Protein AF-A0A060BWM8-F1 (afdb_monomer_lite)

InterPro domains:
  IPR032466 Metal-dependent hydrolase [SSF51556] (2-124)

pLDDT: mean 96.09, std 3.62, range [71.44, 98.81]

Foldseek 3Di:
DPPDADEDDLDAAFLVVVVVVLVVPHAEYEAQPPNWDAWDADPNDITGTPNVNQLAPQSHAYEHQPPCPSANPVRVVSSCVRHNPVRYDYDNPDDPCPPHPDQWDFDDDPVDGDIWGQDPNDIDD

Organism: NCBI:txid246139

Structure (mmCIF, N/CA/C/O backbone):
data_AF-A0A060BWM8-F1
#
_entry.id   AF-A0A060BWM8-F1
#
loop_
_atom_site.group_PDB
_atom_site.id
_atom_site.type_symbol
_atom_site.label_atom_id
_atom_site.label_alt_id
_atom_site.label_comp_id
_atom_site.label_asym_id
_atom_site.label_entity_id
_atom_site.label_seq_id
_atom_site.pdbx_PDB_ins_code
_atom_site.Cartn_x
_atom_site.Cartn_y
_atom_site.Cartn_z
_atom_site.occupancy
_atom_site.B_iso_or_equiv
_atom_site.auth_seq_id
_atom_site.auth_comp_id
_atom_site.auth_asym_id
_atom_site.auth_atom_id
_atom_site.pdbx_PDB_model_num
ATOM 1 N N . ALA A 1 1 ? -21.647 13.503 -1.403 1.00 71.44 1 ALA A N 1
ATOM 2 C CA . ALA A 1 1 ? -20.362 12.930 -1.857 1.00 71.44 1 ALA A CA 1
ATOM 3 C C . ALA A 1 1 ? -20.399 12.778 -3.378 1.00 71.44 1 ALA A C 1
ATOM 5 O O . ALA A 1 1 ? -21.462 12.462 -3.894 1.00 71.44 1 ALA A O 1
ATOM 6 N N . HIS A 1 2 ? -19.290 13.016 -4.088 1.00 90.06 2 HIS A N 1
ATOM 7 C CA . HIS A 1 2 ? -19.220 13.019 -5.564 1.00 90.06 2 HIS A CA 1
ATOM 8 C C . HIS A 1 2 ? -19.049 11.624 -6.202 1.00 90.06 2 HIS A C 1
ATOM 10 O O . HIS A 1 2 ? -18.655 11.536 -7.357 1.00 90.06 2 HIS A O 1
ATOM 16 N N . ASN A 1 3 ? -19.321 10.541 -5.462 1.00 92.38 3 ASN A N 1
ATOM 17 C CA . ASN A 1 3 ? -19.045 9.161 -5.887 1.00 92.38 3 ASN A CA 1
ATOM 18 C C . ASN A 1 3 ? -17.570 8.917 -6.277 1.00 92.38 3 ASN A C 1
ATOM 20 O O . ASN A 1 3 ? -17.270 8.221 -7.241 1.00 92.38 3 ASN A O 1
ATOM 24 N N . VAL A 1 4 ? -16.651 9.530 -5.528 1.00 94.69 4 VAL A N 1
ATOM 25 C CA . VAL A 1 4 ? -15.201 9.336 -5.646 1.00 94.69 4 VAL A CA 1
ATOM 26 C C . VAL A 1 4 ? -14.721 8.705 -4.348 1.00 94.69 4 VAL A C 1
ATOM 28 O O . VAL A 1 4 ? -15.058 9.214 -3.277 1.00 94.69 4 VAL A O 1
ATOM 31 N N . LEU A 1 5 ? -13.955 7.620 -4.451 1.00 94.44 5 LEU A N 1
ATOM 32 C CA . LEU A 1 5 ? -13.336 6.947 -3.313 1.00 94.44 5 LEU A CA 1
ATOM 33 C C . LEU A 1 5 ? -11.968 7.587 -3.018 1.00 94.44 5 LEU A C 1
ATOM 35 O O . LEU A 1 5 ? -11.061 7.458 -3.840 1.00 94.44 5 LEU A O 1
ATOM 39 N N . PRO A 1 6 ? -11.791 8.287 -1.885 1.00 94.69 6 PRO A N 1
ATOM 40 C CA . PRO A 1 6 ? -10.474 8.746 -1.465 1.00 94.69 6 PRO A CA 1
ATOM 41 C C . PRO A 1 6 ? -9.639 7.574 -0.931 1.00 94.69 6 PRO A C 1
ATOM 43 O O . PRO A 1 6 ? -10.061 6.875 -0.006 1.00 94.69 6 PRO A O 1
ATOM 46 N N . ALA A 1 7 ? -8.440 7.413 -1.488 1.00 97.69 7 ALA A N 1
ATOM 47 C CA . ALA A 1 7 ? -7.441 6.445 -1.049 1.00 97.69 7 ALA A CA 1
ATOM 48 C C . ALA A 1 7 ? -6.170 7.169 -0.587 1.00 97.69 7 ALA A C 1
ATOM 50 O O . ALA A 1 7 ? -5.742 8.140 -1.217 1.00 97.69 7 ALA A O 1
ATOM 51 N N . LEU A 1 8 ? -5.583 6.725 0.522 1.00 98.31 8 LEU A N 1
ATOM 52 C CA . LEU A 1 8 ? -4.342 7.289 1.046 1.00 98.31 8 LEU A CA 1
ATOM 53 C C . LEU A 1 8 ? -3.145 6.550 0.456 1.00 98.31 8 LEU A C 1
ATOM 55 O O . LEU A 1 8 ? -3.024 5.335 0.589 1.00 98.31 8 LEU A O 1
ATOM 59 N N . ALA A 1 9 ? -2.245 7.319 -0.147 1.00 97.38 9 ALA A N 1
ATOM 60 C CA . ALA A 1 9 ? -0.998 6.866 -0.747 1.00 97.38 9 ALA A CA 1
ATOM 61 C C . ALA A 1 9 ? 0.095 7.913 -0.490 1.00 97.38 9 ALA A C 1
ATOM 63 O O . ALA A 1 9 ? -0.225 9.078 -0.238 1.00 97.38 9 ALA A O 1
ATOM 64 N N . HIS A 1 10 ? 1.369 7.530 -0.614 1.00 97.88 10 HIS A N 1
ATOM 65 C CA . HIS A 1 10 ? 2.498 8.472 -0.684 1.00 97.88 10 HIS A CA 1
ATOM 66 C C . HIS A 1 10 ? 2.522 9.528 0.439 1.00 97.88 10 HIS A C 1
ATOM 68 O O . HIS A 1 10 ? 2.680 10.723 0.188 1.00 97.88 10 HIS A O 1
ATOM 74 N N . SER A 1 11 ? 2.313 9.091 1.684 1.00 98.31 11 SER A N 1
ATOM 75 C CA . SER A 1 11 ? 2.103 9.977 2.830 1.00 98.31 11 SER A CA 1
ATOM 76 C C . SER A 1 11 ? 3.052 9.666 3.984 1.00 98.31 11 SER A C 1
ATOM 78 O O . SER A 1 11 ? 3.229 8.509 4.363 1.00 98.31 11 SER A O 1
ATOM 80 N N . ASP A 1 12 ? 3.605 10.720 4.588 1.00 98.19 12 ASP A N 1
ATOM 81 C CA . ASP A 1 12 ? 4.409 10.648 5.816 1.00 98.19 12 ASP A CA 1
ATOM 82 C C . ASP A 1 12 ? 3.578 10.951 7.082 1.00 98.19 12 ASP A C 1
ATOM 84 O O . ASP A 1 12 ? 4.105 11.413 8.094 1.00 98.19 12 ASP A O 1
ATOM 88 N N . ALA A 1 13 ? 2.260 10.733 7.030 1.00 98.38 13 ALA A N 1
ATOM 89 C CA . ALA A 1 13 ? 1.343 11.005 8.136 1.00 98.38 13 ALA A CA 1
ATOM 90 C C . ALA A 1 13 ? 1.630 10.151 9.387 1.00 98.38 13 ALA A C 1
ATOM 92 O O . ALA A 1 13 ? 2.240 9.082 9.322 1.00 98.38 13 ALA A O 1
ATOM 93 N N . TYR A 1 14 ? 1.168 10.610 10.544 1.00 98.38 14 TYR A N 1
ATOM 94 C CA . TYR A 1 14 ? 1.072 9.815 11.767 1.00 98.38 14 TYR A CA 1
ATOM 95 C C . TYR A 1 14 ? -0.270 9.084 11.852 1.00 98.38 14 TYR A C 1
ATOM 97 O O . TYR A 1 14 ? -1.248 9.462 11.203 1.00 98.38 14 TYR A O 1
ATOM 105 N N . TYR A 1 15 ? -0.325 8.050 12.690 1.00 98.62 15 TYR A N 1
ATOM 106 C CA . TYR A 1 15 ? -1.532 7.257 12.928 1.00 98.62 15 TYR A CA 1
ATOM 107 C C . TYR A 1 15 ? -2.777 8.113 13.203 1.00 98.62 15 TYR A C 1
ATOM 109 O O . TYR A 1 15 ? -3.826 7.892 12.605 1.00 98.62 15 TYR A O 1
ATOM 117 N N . GLU A 1 16 ? -2.664 9.124 14.065 1.00 98.31 16 GLU A N 1
ATOM 118 C CA . GLU A 1 16 ? -3.781 9.973 14.493 1.00 98.31 16 GLU A CA 1
ATOM 119 C C . GLU A 1 16 ? -4.343 10.820 13.338 1.00 98.31 16 GLU A C 1
ATOM 121 O O . GLU A 1 16 ? -5.528 11.159 13.302 1.00 98.31 16 GLU A O 1
ATOM 126 N N . GLU A 1 17 ? -3.498 11.161 12.364 1.00 98.56 17 GLU A N 1
ATOM 127 C CA . GLU A 1 17 ? -3.916 11.876 11.159 1.00 98.56 17 GLU A CA 1
ATOM 128 C C . GLU A 1 17 ? -4.694 10.952 10.218 1.00 98.56 17 GLU A C 1
ATOM 130 O O . GLU A 1 17 ? -5.714 11.369 9.659 1.00 98.56 17 GLU A O 1
ATOM 135 N N . VAL A 1 18 ? -4.258 9.692 10.098 1.00 98.62 18 VAL A N 1
ATOM 136 C CA . VAL A 1 18 ? -4.966 8.657 9.334 1.00 98.62 18 VAL A CA 1
ATOM 137 C C . VAL A 1 18 ? -6.312 8.349 9.980 1.00 98.62 18 VAL A C 1
ATOM 139 O O . VAL A 1 18 ? -7.326 8.408 9.297 1.00 98.62 18 VAL A O 1
ATOM 142 N N . GLU A 1 19 ? -6.358 8.127 11.294 1.00 98.56 19 GLU A N 1
ATOM 143 C CA . GLU A 1 19 ? -7.597 7.879 12.044 1.00 98.56 19 GLU A CA 1
ATOM 144 C C . GLU A 1 19 ? -8.614 9.015 11.850 1.00 98.56 19 GLU A C 1
ATOM 146 O O . GLU A 1 19 ? -9.792 8.784 11.561 1.00 98.56 19 GLU A O 1
ATOM 151 N N . LYS A 1 20 ? -8.153 10.270 11.908 1.00 98.44 20 LYS A N 1
ATOM 152 C CA . LYS A 1 20 ? -8.993 11.442 11.640 1.00 98.44 20 LYS A CA 1
ATOM 153 C C . LYS A 1 20 ? -9.515 11.480 10.201 1.00 98.44 20 LYS A C 1
ATOM 155 O O . LYS A 1 20 ? -10.647 11.918 9.985 1.00 98.44 20 LYS A O 1
ATOM 160 N N . ALA A 1 21 ? -8.705 11.088 9.218 1.00 97.81 21 ALA A N 1
ATOM 161 C CA . ALA A 1 21 ? -9.129 11.007 7.822 1.00 97.81 21 ALA A CA 1
ATOM 162 C C . ALA A 1 21 ? -10.142 9.870 7.610 1.00 97.81 21 ALA A C 1
ATOM 164 O O . ALA A 1 21 ? -11.161 10.077 6.947 1.00 97.81 21 ALA A O 1
ATOM 165 N N . THR A 1 22 ? -9.930 8.722 8.255 1.00 97.88 22 THR A N 1
ATOM 166 C CA . THR A 1 22 ? -10.863 7.589 8.273 1.00 97.88 22 THR A CA 1
ATOM 167 C C . THR A 1 22 ? -12.219 7.999 8.843 1.00 97.88 22 THR A C 1
ATOM 169 O O . THR A 1 22 ? -13.250 7.801 8.201 1.00 97.88 22 THR A O 1
ATOM 172 N N . GLY A 1 23 ? -12.236 8.726 9.967 1.00 97.06 23 GLY A N 1
ATOM 173 C CA . GLY A 1 23 ? -13.458 9.295 10.554 1.00 97.06 23 GLY A CA 1
ATOM 174 C C . GLY A 1 23 ? -14.192 10.314 9.665 1.00 97.06 23 GLY A C 1
ATOM 175 O O . GLY A 1 23 ? -15.311 10.718 9.979 1.00 97.06 23 GLY A O 1
ATOM 176 N N . ARG A 1 24 ? -13.587 10.738 8.547 1.00 95.69 24 ARG A N 1
ATOM 177 C CA . ARG A 1 24 ? -14.180 11.625 7.530 1.00 95.69 24 ARG A CA 1
ATOM 178 C C . ARG A 1 24 ? -14.583 10.892 6.246 1.00 95.69 24 ARG A C 1
ATOM 180 O O . ARG A 1 24 ? -14.953 11.550 5.275 1.00 95.69 24 ARG A O 1
ATOM 187 N N . GLY A 1 25 ? -14.547 9.560 6.245 1.00 94.25 25 GLY A N 1
ATOM 188 C CA . GLY A 1 25 ? -14.993 8.721 5.131 1.00 94.25 25 GLY A CA 1
ATOM 189 C C . GLY A 1 25 ? -13.884 8.261 4.186 1.00 94.25 25 GLY A C 1
ATOM 190 O O . GLY A 1 25 ? -14.193 7.757 3.110 1.00 94.25 25 GLY A O 1
ATOM 191 N N . MET A 1 26 ? -12.611 8.429 4.553 1.00 96.56 26 MET A N 1
ATOM 192 C CA . MET A 1 26 ? -11.516 7.728 3.878 1.00 96.56 26 MET A CA 1
ATOM 193 C C . MET A 1 26 ? -11.541 6.248 4.260 1.00 96.56 26 MET A C 1
ATOM 195 O O . MET A 1 26 ? -11.639 5.932 5.441 1.00 96.56 26 MET A O 1
ATOM 199 N N . SER A 1 27 ? -11.462 5.347 3.282 1.00 97.44 27 SER A N 1
ATOM 200 C CA . SER A 1 27 ? -11.647 3.910 3.536 1.00 97.44 27 SER A CA 1
ATOM 201 C C . SER A 1 27 ? -10.677 2.999 2.784 1.00 97.44 27 SER A C 1
ATOM 203 O O . SER A 1 27 ? -10.854 1.788 2.821 1.00 97.44 27 SER A O 1
ATOM 205 N N . LEU A 1 28 ? -9.665 3.542 2.097 1.00 98.56 28 LEU A N 1
ATOM 206 C CA . LEU A 1 28 ? -8.712 2.748 1.318 1.00 98.56 28 LEU A CA 1
ATOM 207 C C . LEU A 1 28 ? -7.272 3.235 1.518 1.00 98.56 28 LEU A C 1
ATOM 209 O O . LEU A 1 28 ? -7.012 4.440 1.515 1.00 98.56 28 LEU A O 1
ATOM 213 N N . ILE A 1 29 ? -6.344 2.291 1.654 1.00 98.75 29 ILE A N 1
ATOM 214 C CA . ILE A 1 29 ? -4.896 2.510 1.578 1.00 98.75 29 ILE A CA 1
ATOM 215 C C . ILE A 1 29 ? -4.387 1.925 0.262 1.00 98.75 29 ILE A C 1
ATOM 217 O O . ILE A 1 29 ? -4.568 0.735 0.007 1.00 98.75 29 ILE A O 1
ATOM 221 N N . THR A 1 30 ? -3.746 2.753 -0.556 1.00 98.69 30 THR A N 1
ATOM 222 C CA . THR A 1 30 ? -3.111 2.332 -1.811 1.00 98.69 30 THR A CA 1
ATOM 223 C C . THR A 1 30 ? -1.788 1.630 -1.511 1.00 98.69 30 THR A C 1
ATOM 225 O O . THR A 1 30 ? -1.082 2.068 -0.605 1.00 98.69 30 THR A O 1
ATOM 228 N N . HIS A 1 31 ? -1.491 0.547 -2.243 1.00 98.38 31 HIS A N 1
ATOM 229 C CA . HIS A 1 31 ? -0.243 -0.246 -2.212 1.00 98.38 31 HIS A CA 1
ATOM 230 C C . HIS A 1 31 ? 0.479 -0.304 -0.849 1.00 98.38 31 HIS A C 1
ATOM 232 O O . HIS A 1 31 ? 1.626 0.118 -0.713 1.00 98.38 31 HIS A O 1
ATOM 238 N N . LEU A 1 32 ? -0.183 -0.865 0.171 1.00 98.56 32 LEU A N 1
ATOM 239 C CA . LEU A 1 32 ? 0.331 -1.002 1.539 1.00 98.56 32 LEU A CA 1
ATOM 240 C C . LEU A 1 32 ? 1.827 -1.370 1.565 1.00 98.56 32 LEU A C 1
ATOM 242 O O . LEU A 1 32 ? 2.248 -2.316 0.904 1.00 98.56 32 LEU A O 1
ATOM 246 N N . TYR A 1 33 ? 2.584 -0.627 2.383 1.00 98.19 33 TYR A N 1
ATOM 247 C CA . TYR A 1 33 ? 4.051 -0.600 2.528 1.00 98.19 33 TYR A CA 1
ATOM 248 C C . TYR A 1 33 ? 4.827 0.291 1.543 1.00 98.19 33 TYR A C 1
ATOM 250 O O . TYR A 1 33 ? 5.919 0.742 1.896 1.00 98.19 33 TYR A O 1
ATOM 258 N N . SER A 1 34 ? 4.284 0.626 0.373 1.00 96.50 34 SER A N 1
ATOM 259 C CA . SER A 1 34 ? 4.984 1.440 -0.628 1.00 96.50 34 SER A CA 1
ATOM 260 C C . SER A 1 34 ? 4.787 2.943 -0.405 1.00 96.50 34 SER A C 1
ATOM 262 O O . SER A 1 34 ? 3.679 3.473 -0.426 1.00 96.50 34 SER A O 1
ATOM 264 N N . GLY A 1 35 ? 5.888 3.675 -0.201 1.00 96.12 35 GLY A N 1
ATOM 265 C CA . GLY A 1 35 ? 5.867 5.143 -0.148 1.00 96.12 35 GLY A CA 1
ATOM 266 C C . GLY A 1 35 ? 5.113 5.743 1.044 1.00 96.12 35 GLY A C 1
ATOM 267 O O . GLY A 1 35 ? 4.637 6.868 0.954 1.00 96.12 35 GLY A O 1
ATOM 268 N N . MET A 1 36 ? 4.983 5.023 2.154 1.00 98.06 36 MET A N 1
ATOM 269 C CA . MET A 1 36 ? 4.213 5.469 3.316 1.00 98.06 36 MET A CA 1
ATOM 270 C C . MET A 1 36 ? 4.997 5.320 4.621 1.00 98.06 36 MET A C 1
ATOM 272 O O . MET A 1 36 ? 5.908 4.498 4.719 1.00 98.06 36 MET A O 1
ATOM 276 N N . SER A 1 37 ? 4.659 6.119 5.631 1.00 98.38 37 SER A N 1
ATOM 277 C CA . SER A 1 37 ? 5.320 6.062 6.938 1.00 98.38 37 SER A CA 1
ATOM 278 C C . SER A 1 37 ? 4.995 4.772 7.699 1.00 98.38 37 SER A C 1
ATOM 280 O O . SER A 1 37 ? 3.860 4.292 7.712 1.00 98.38 37 SER A O 1
ATOM 282 N N . GLY A 1 38 ? 5.996 4.241 8.398 1.00 98.19 38 GLY A N 1
ATOM 283 C CA . GLY A 1 38 ? 5.819 3.235 9.447 1.00 98.19 38 GLY A CA 1
ATOM 284 C C . GLY A 1 38 ? 6.206 3.782 10.818 1.00 98.19 38 GLY A C 1
ATOM 285 O O . GLY A 1 38 ? 6.457 4.982 10.988 1.00 98.19 38 GLY A O 1
ATOM 286 N N . VAL A 1 39 ? 6.318 2.892 11.801 1.00 97.94 39 VAL A N 1
ATOM 287 C CA . VAL A 1 39 ? 6.715 3.264 13.157 1.00 97.94 39 VAL A CA 1
ATOM 288 C C . VAL A 1 39 ? 8.100 3.919 13.198 1.00 97.94 39 VAL A C 1
ATOM 290 O O . VAL A 1 39 ? 9.113 3.357 12.779 1.00 97.94 39 VAL A O 1
ATOM 293 N N . ARG A 1 40 ? 8.177 5.108 13.803 1.00 96.75 40 ARG A N 1
ATOM 294 C CA . ARG A 1 40 ? 9.427 5.865 13.992 1.00 96.75 40 ARG A CA 1
ATOM 295 C C . ARG A 1 40 ? 9.696 6.193 15.453 1.00 96.75 40 ARG A C 1
ATOM 297 O O . ARG A 1 40 ? 8.794 6.187 16.292 1.00 96.75 40 ARG A O 1
ATOM 304 N N . ARG A 1 41 ? 10.971 6.438 15.785 1.00 97.38 41 ARG A N 1
ATOM 305 C CA . ARG A 1 41 ? 11.388 6.872 17.128 1.00 97.38 41 ARG A CA 1
ATOM 306 C C . ARG A 1 41 ? 11.609 8.376 17.155 1.00 97.38 41 ARG A C 1
ATOM 308 O O . ARG A 1 41 ? 12.499 8.861 16.468 1.00 97.38 41 ARG A O 1
ATOM 315 N N . ILE A 1 42 ? 10.871 9.084 18.001 1.00 96.69 42 ILE A N 1
ATOM 316 C CA . ILE A 1 42 ? 11.005 10.533 18.193 1.00 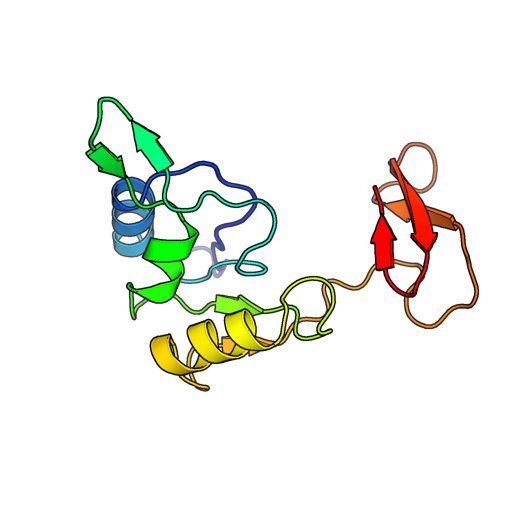96.69 42 ILE A CA 1
ATOM 317 C C . ILE A 1 42 ? 11.082 10.789 19.694 1.00 96.69 42 ILE A C 1
ATOM 319 O O . ILE A 1 42 ? 10.254 10.282 20.445 1.00 96.69 42 ILE A O 1
ATOM 323 N N . ASN A 1 43 ? 12.102 11.517 20.159 1.00 96.81 43 ASN A N 1
ATOM 324 C CA . ASN A 1 43 ? 12.278 11.861 21.580 1.00 96.81 43 ASN A CA 1
ATOM 325 C C . ASN A 1 43 ? 12.116 10.658 22.532 1.00 96.81 43 ASN A C 1
ATOM 327 O O . ASN A 1 43 ? 11.388 10.706 23.521 1.00 96.81 43 ASN A O 1
ATOM 331 N N . ALA A 1 44 ? 12.776 9.549 22.191 1.00 96.44 44 ALA A N 1
ATOM 332 C CA . ALA A 1 44 ? 12.714 8.267 22.896 1.00 96.44 44 ALA A CA 1
ATOM 333 C C . ALA A 1 44 ? 11.351 7.539 22.915 1.00 96.44 44 ALA A C 1
ATOM 335 O O . ALA A 1 44 ? 11.264 6.469 23.516 1.00 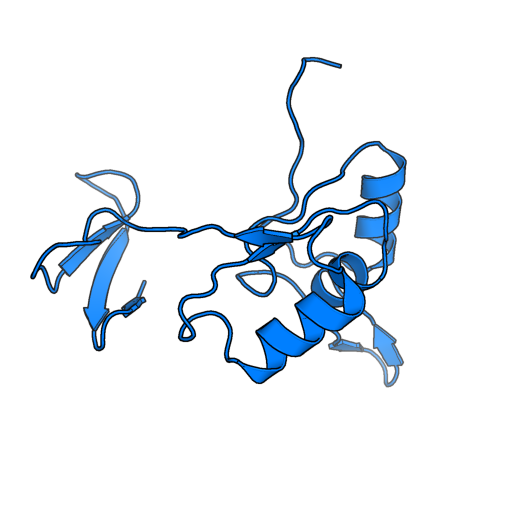96.44 44 ALA A O 1
ATOM 336 N N . ARG A 1 45 ? 10.333 8.034 22.202 1.00 97.06 45 ARG A N 1
ATOM 337 C CA . ARG A 1 45 ? 8.992 7.436 22.081 1.00 97.06 45 ARG A CA 1
ATOM 338 C C . ARG A 1 45 ? 8.770 6.823 20.698 1.00 97.06 45 ARG A C 1
ATOM 340 O O . ARG A 1 45 ? 9.462 7.183 19.746 1.00 97.06 45 ARG A O 1
ATOM 347 N N . ARG A 1 46 ? 7.839 5.870 20.596 1.00 98.00 46 ARG A N 1
ATOM 348 C CA . ARG A 1 46 ? 7.417 5.261 19.324 1.00 98.00 46 ARG A CA 1
ATOM 349 C C . ARG A 1 46 ? 6.149 5.938 18.831 1.00 98.00 46 ARG A C 1
ATOM 351 O O . ARG A 1 46 ? 5.208 6.083 19.600 1.00 98.00 46 ARG A O 1
ATOM 358 N N . HIS A 1 47 ? 6.164 6.333 17.567 1.00 98.12 47 HIS A N 1
ATOM 359 C CA . HIS A 1 47 ? 5.048 6.972 16.886 1.00 98.12 47 HIS A CA 1
ATOM 360 C C . HIS A 1 47 ? 4.673 6.100 15.689 1.00 98.12 47 HIS A C 1
ATOM 362 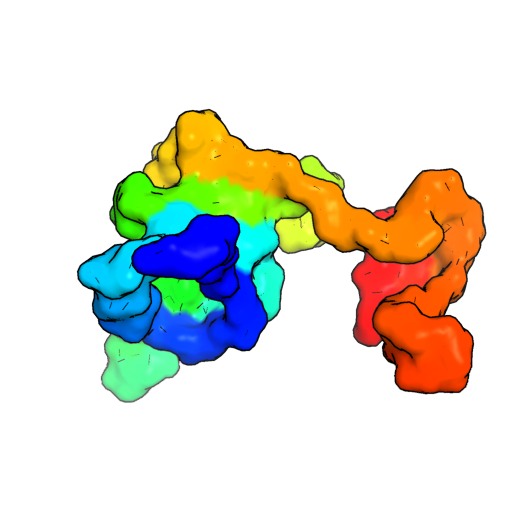O O . HIS A 1 47 ? 5.536 5.922 14.822 1.00 98.12 47 HIS A O 1
ATOM 368 N N . PRO A 1 48 ? 3.463 5.518 15.657 1.00 98.50 48 PRO A N 1
ATOM 369 C CA . PRO A 1 48 ? 3.002 4.746 14.514 1.00 98.50 48 PRO A CA 1
ATOM 370 C C . PRO A 1 48 ? 2.698 5.669 13.327 1.00 98.50 48 PRO A C 1
ATOM 372 O O . PRO A 1 48 ? 2.336 6.837 13.500 1.00 98.50 48 PRO A O 1
ATOM 375 N N . GLY A 1 49 ? 2.893 5.144 12.125 1.00 98.62 49 GLY A N 1
ATOM 376 C CA . GLY A 1 49 ? 2.629 5.819 10.867 1.00 98.62 49 GLY A CA 1
ATOM 377 C C . GLY A 1 49 ? 1.402 5.254 10.161 1.00 98.62 49 GLY A C 1
ATOM 378 O O . GLY A 1 49 ? 0.510 4.649 10.764 1.00 98.62 49 GLY A O 1
ATOM 379 N N . VAL A 1 50 ? 1.382 5.457 8.849 1.00 98.81 50 VAL A N 1
ATOM 380 C CA . VAL A 1 50 ? 0.333 4.980 7.950 1.00 98.81 50 VAL A CA 1
ATOM 381 C C . VAL A 1 50 ? 0.249 3.457 7.941 1.00 98.81 50 VAL A C 1
ATOM 383 O O . VAL A 1 50 ? -0.858 2.931 7.965 1.00 98.81 50 VAL A O 1
ATOM 386 N N . ILE A 1 51 ? 1.380 2.742 7.951 1.00 98.69 51 ILE A N 1
ATOM 387 C CA . ILE A 1 51 ? 1.399 1.269 7.924 1.00 98.69 51 ILE A CA 1
ATOM 388 C C . ILE A 1 51 ? 0.648 0.699 9.129 1.00 98.69 51 ILE A C 1
ATOM 390 O O . ILE A 1 51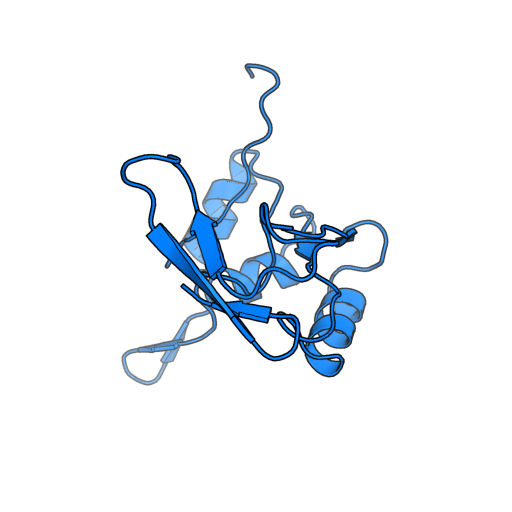 ? -0.195 -0.184 8.983 1.00 98.69 51 ILE A O 1
ATOM 394 N N . GLU A 1 52 ? 0.921 1.212 10.327 1.00 98.56 52 GLU A N 1
ATOM 395 C CA . GLU A 1 52 ? 0.252 0.742 11.536 1.00 98.56 52 GLU A CA 1
ATOM 396 C C . GLU A 1 52 ? -1.237 1.104 11.530 1.00 98.56 52 GLU A C 1
ATOM 398 O O . GLU A 1 52 ? -2.061 0.277 11.916 1.00 98.56 52 GLU A O 1
ATOM 403 N N . ALA A 1 53 ? -1.603 2.291 11.038 1.00 98.56 53 ALA A N 1
ATOM 404 C CA . ALA A 1 53 ? -3.005 2.680 10.895 1.00 98.56 53 ALA A CA 1
ATOM 405 C C . ALA A 1 53 ? -3.758 1.791 9.895 1.00 98.56 53 ALA A C 1
ATOM 407 O O . ALA A 1 53 ? -4.847 1.310 10.200 1.00 98.56 53 ALA A O 1
ATOM 408 N N . ALA A 1 54 ? -3.156 1.513 8.738 1.00 98.50 54 ALA A N 1
ATOM 409 C CA . ALA A 1 54 ? -3.709 0.641 7.708 1.00 98.50 54 ALA A CA 1
ATOM 410 C C . ALA A 1 54 ? -4.034 -0.755 8.254 1.00 98.50 54 ALA A C 1
ATOM 412 O O . ALA A 1 54 ? -5.095 -1.312 7.965 1.00 98.50 54 ALA A O 1
ATOM 413 N N . LEU A 1 55 ? -3.123 -1.300 9.066 1.00 98.44 55 LEU A N 1
ATOM 414 C CA . LEU A 1 55 ? -3.230 -2.634 9.649 1.00 98.44 55 LEU A CA 1
ATOM 415 C C . LEU A 1 55 ? -4.213 -2.712 10.825 1.00 98.44 55 LEU A C 1
ATOM 417 O O . LEU A 1 55 ? -4.846 -3.751 10.995 1.00 98.44 55 LEU A O 1
ATOM 421 N N . LEU A 1 56 ? -4.345 -1.650 11.627 1.00 98.06 56 LEU A N 1
ATOM 422 C CA . LEU A 1 56 ? -5.146 -1.660 12.859 1.00 98.06 56 LEU A CA 1
ATOM 423 C C . LEU A 1 56 ? -6.584 -1.153 12.685 1.00 98.06 56 LEU A C 1
ATOM 425 O O . LEU A 1 56 ? -7.471 -1.612 13.403 1.00 98.06 56 LEU A O 1
ATOM 429 N N . LEU A 1 57 ? -6.831 -0.218 11.764 1.00 98.19 57 LEU A N 1
ATOM 430 C CA . LEU A 1 57 ? -8.168 0.337 11.541 1.00 98.19 57 LEU A CA 1
ATOM 431 C C . LEU A 1 57 ? -8.977 -0.598 10.633 1.00 98.19 57 LEU A C 1
ATOM 433 O O . LEU A 1 57 ? -8.630 -0.817 9.471 1.00 98.19 57 LEU A O 1
ATOM 437 N N . ASN A 1 58 ? -10.066 -1.162 11.155 1.00 96.94 58 ASN A N 1
ATOM 438 C CA . ASN A 1 58 ? -10.910 -2.133 10.441 1.00 96.94 58 ASN A CA 1
ATOM 439 C C . ASN A 1 58 ? -11.776 -1.493 9.346 1.00 96.94 58 ASN A C 1
ATOM 441 O O . ASN A 1 58 ? -12.324 -2.190 8.494 1.00 96.94 58 ASN A O 1
ATOM 445 N N . GLU A 1 59 ? -11.908 -0.173 9.383 1.00 97.31 59 GLU A N 1
ATOM 446 C CA . GLU A 1 59 ? -12.628 0.654 8.421 1.00 97.31 59 GLU A CA 1
ATOM 447 C C . GLU A 1 59 ? -11.844 0.868 7.121 1.00 97.31 59 GLU A C 1
ATOM 449 O O . GLU A 1 59 ? -12.426 1.288 6.123 1.00 97.31 59 GLU A O 1
ATOM 454 N N . LEU A 1 60 ? -10.534 0.602 7.139 1.00 98.38 60 LEU A N 1
ATOM 455 C CA . LEU A 1 60 ? -9.667 0.725 5.975 1.00 98.38 60 LEU A CA 1
ATOM 456 C C . LEU A 1 60 ? -9.548 -0.618 5.257 1.00 98.38 60 LEU A C 1
ATOM 458 O O . LEU A 1 60 ? -9.096 -1.599 5.846 1.00 98.38 60 LEU A O 1
ATOM 462 N N . ASP A 1 61 ? -9.871 -0.646 3.974 1.00 98.69 61 ASP A N 1
ATOM 463 C CA . ASP A 1 61 ? -9.380 -1.681 3.071 1.00 98.69 61 ASP A CA 1
ATOM 464 C C . ASP A 1 61 ? -7.936 -1.338 2.659 1.00 98.69 61 ASP A C 1
ATOM 466 O O . ASP A 1 61 ? -7.515 -0.174 2.711 1.00 98.69 61 ASP A O 1
ATOM 470 N N . VAL A 1 62 ? -7.152 -2.342 2.265 1.00 98.75 62 VAL A N 1
ATOM 471 C CA . VAL A 1 62 ? -5.769 -2.141 1.808 1.00 98.75 62 VAL A CA 1
ATOM 472 C C . VAL A 1 62 ? -5.542 -2.788 0.451 1.00 98.75 62 VAL A C 1
ATOM 474 O O . VAL A 1 62 ? -5.946 -3.926 0.213 1.00 98.75 62 VAL A O 1
ATOM 477 N N . GLU A 1 63 ? -4.856 -2.081 -0.435 1.00 98.81 63 GLU A N 1
ATOM 478 C CA . GLU A 1 63 ? -4.303 -2.661 -1.651 1.00 98.81 63 GLU A CA 1
ATOM 479 C C . GLU A 1 63 ? -2.928 -3.274 -1.363 1.00 98.81 63 GLU A C 1
ATOM 481 O O . GLU A 1 63 ? -2.128 -2.687 -0.635 1.00 98.81 63 GLU A O 1
ATOM 486 N N . LEU A 1 64 ? -2.626 -4.440 -1.936 1.00 98.25 64 LEU A N 1
ATOM 487 C CA . LEU A 1 64 ? -1.341 -5.127 -1.771 1.00 98.25 64 LEU A CA 1
ATOM 488 C C . LEU A 1 64 ? -0.775 -5.596 -3.111 1.00 98.25 64 LEU A C 1
ATOM 490 O O . LEU A 1 64 ? -1.446 -6.298 -3.870 1.00 98.25 64 LEU A O 1
ATOM 494 N N . ILE A 1 65 ? 0.495 -5.262 -3.351 1.00 97.62 65 ILE A N 1
ATOM 495 C CA . ILE A 1 65 ? 1.291 -5.784 -4.465 1.00 97.62 65 ILE A CA 1
ATOM 496 C C . ILE A 1 65 ? 1.923 -7.102 -4.005 1.00 97.62 65 ILE A C 1
ATOM 498 O O . ILE A 1 65 ? 2.912 -7.118 -3.274 1.00 97.62 65 ILE A O 1
ATOM 502 N N . ALA A 1 66 ? 1.314 -8.223 -4.391 1.00 96.50 66 ALA A N 1
ATOM 503 C CA . ALA A 1 66 ? 1.699 -9.562 -3.935 1.00 96.50 66 ALA A CA 1
ATOM 504 C C . ALA A 1 66 ? 2.648 -10.288 -4.909 1.00 96.50 66 ALA A C 1
ATOM 506 O O . ALA A 1 66 ? 2.481 -11.477 -5.175 1.00 96.50 66 ALA A O 1
ATOM 507 N N . ASP A 1 67 ? 3.641 -9.581 -5.453 1.00 94.31 67 ASP A N 1
ATOM 508 C CA . ASP A 1 67 ? 4.645 -10.144 -6.372 1.00 94.31 67 ASP A CA 1
ATOM 509 C C . ASP A 1 67 ? 5.846 -10.794 -5.657 1.00 94.31 67 ASP A C 1
ATOM 511 O O . ASP A 1 67 ? 6.688 -11.426 -6.292 1.00 94.31 67 ASP A O 1
ATOM 515 N N . GLY A 1 68 ? 5.929 -10.647 -4.330 1.00 93.56 68 GLY A N 1
ATOM 516 C CA . GLY A 1 68 ? 7.025 -11.151 -3.501 1.00 93.56 68 GLY A CA 1
ATOM 517 C C . GLY A 1 68 ? 8.308 -10.316 -3.553 1.00 93.56 68 GLY A C 1
ATOM 518 O O . GLY A 1 68 ? 9.230 -10.605 -2.789 1.00 93.56 68 GLY A O 1
ATOM 519 N N . MET A 1 69 ? 8.356 -9.279 -4.395 1.00 91.50 69 MET A N 1
ATOM 520 C CA . MET A 1 69 ? 9.497 -8.376 -4.555 1.00 91.50 69 MET A CA 1
ATOM 521 C C . MET A 1 69 ? 9.255 -7.044 -3.843 1.00 91.50 69 MET A C 1
ATOM 523 O O . MET A 1 69 ? 10.109 -6.600 -3.079 1.00 91.50 69 MET A O 1
ATOM 527 N N . HIS A 1 70 ? 8.081 -6.433 -4.035 1.00 91.56 70 HIS A N 1
ATOM 528 C CA . HIS A 1 70 ? 7.687 -5.213 -3.323 1.00 91.56 70 HIS A CA 1
ATOM 529 C C . HIS A 1 70 ? 7.431 -5.497 -1.843 1.00 91.56 70 HIS A C 1
ATOM 531 O O . HIS A 1 70 ? 7.924 -4.793 -0.961 1.00 91.56 70 HIS A O 1
ATOM 537 N N . VAL A 1 71 ? 6.665 -6.557 -1.575 1.00 95.19 71 VAL A N 1
ATOM 538 C CA . VAL A 1 71 ? 6.295 -6.977 -0.225 1.00 95.19 71 VAL A CA 1
ATOM 539 C C . VAL A 1 71 ? 6.708 -8.440 -0.041 1.00 95.19 71 VAL A C 1
ATOM 541 O O . VAL A 1 71 ? 6.075 -9.335 -0.607 1.00 95.19 71 VAL A O 1
ATOM 544 N N . PRO A 1 72 ? 7.764 -8.717 0.745 1.00 96.50 72 PRO A N 1
ATOM 545 C CA . PRO A 1 72 ? 8.201 -10.081 1.016 1.00 96.50 72 PRO A CA 1
ATOM 546 C C . PRO A 1 72 ? 7.122 -10.919 1.714 1.00 96.50 72 PRO A C 1
ATOM 548 O O . PRO A 1 72 ? 6.306 -10.401 2.480 1.00 96.50 72 PRO A O 1
ATOM 551 N N . GLY A 1 73 ? 7.180 -12.242 1.531 1.00 97.75 73 GLY A N 1
ATOM 552 C CA . GLY A 1 73 ? 6.207 -13.203 2.074 1.00 97.75 73 GLY A CA 1
ATOM 553 C C . GLY A 1 73 ? 5.808 -12.996 3.548 1.00 97.75 73 GLY A C 1
ATOM 554 O O . GLY A 1 73 ? 4.611 -12.949 3.828 1.00 97.75 73 GLY A O 1
ATOM 555 N N . PRO A 1 74 ? 6.749 -12.792 4.493 1.00 98.38 74 PRO A N 1
ATOM 556 C CA . PRO A 1 74 ? 6.399 -12.543 5.895 1.00 98.38 74 PRO A CA 1
ATOM 557 C C . PRO A 1 74 ? 5.544 -11.285 6.122 1.00 98.38 74 PRO A C 1
ATOM 559 O O . PRO A 1 74 ? 4.710 -11.257 7.025 1.00 98.38 74 PRO A O 1
ATOM 562 N N . MET A 1 75 ? 5.727 -10.242 5.308 1.00 98.25 75 MET A N 1
ATOM 563 C CA . MET A 1 75 ? 4.934 -9.012 5.397 1.00 98.25 75 MET A CA 1
ATOM 564 C C . MET A 1 75 ? 3.546 -9.196 4.779 1.00 98.25 75 MET A C 1
ATOM 566 O O . MET A 1 75 ? 2.565 -8.731 5.358 1.00 98.25 75 MET A O 1
ATOM 570 N N . LEU A 1 76 ? 3.443 -9.939 3.671 1.00 98.06 76 LEU A N 1
ATOM 571 C CA . LEU A 1 76 ? 2.150 -10.348 3.109 1.00 98.06 76 LEU A CA 1
ATOM 572 C C . LEU A 1 76 ? 1.347 -11.171 4.123 1.00 98.06 76 LEU A C 1
ATOM 574 O O . LEU A 1 76 ? 0.165 -10.913 4.337 1.00 98.06 76 LEU A O 1
ATOM 578 N N . GLU A 1 77 ? 1.998 -12.123 4.795 1.00 98.25 77 GLU A N 1
ATOM 579 C CA . GLU A 1 77 ? 1.371 -12.931 5.838 1.00 98.25 77 GLU A CA 1
ATOM 580 C C . GLU A 1 77 ? 0.912 -12.077 7.027 1.00 98.25 77 GLU A C 1
ATOM 582 O O . GLU A 1 77 ? -0.197 -12.264 7.530 1.00 98.25 77 GLU A O 1
ATOM 587 N N . MET A 1 78 ? 1.728 -11.116 7.466 1.00 98.44 78 MET A N 1
ATOM 588 C CA . MET A 1 78 ? 1.353 -10.191 8.536 1.00 98.44 78 MET A CA 1
ATOM 589 C C . MET A 1 78 ? 0.120 -9.364 8.160 1.00 98.44 78 MET A C 1
ATOM 591 O O . MET A 1 78 ? -0.829 -9.299 8.942 1.00 98.44 78 MET A O 1
ATOM 595 N N . ALA A 1 79 ? 0.105 -8.774 6.963 1.00 98.19 79 ALA A N 1
ATOM 596 C CA . ALA A 1 79 ? -1.036 -8.004 6.486 1.00 98.19 79 ALA A CA 1
ATOM 597 C C . ALA A 1 79 ? -2.296 -8.874 6.379 1.00 98.19 79 ALA A C 1
ATOM 599 O O . ALA A 1 79 ? -3.354 -8.484 6.870 1.00 98.19 79 ALA A O 1
ATOM 600 N N . PHE A 1 80 ? -2.172 -10.091 5.841 1.00 98.31 80 PHE A N 1
ATOM 601 C CA . PHE A 1 80 ? -3.277 -11.042 5.750 1.00 98.31 80 PHE A CA 1
ATOM 602 C C . PHE A 1 80 ? -3.846 -11.422 7.118 1.00 98.31 80 PHE A C 1
ATOM 604 O O . PHE A 1 80 ? -5.061 -11.417 7.300 1.00 98.31 80 PHE A O 1
ATOM 611 N N . ARG A 1 81 ? -2.988 -11.709 8.103 1.00 98.44 81 ARG A N 1
ATOM 612 C CA . ARG A 1 81 ? -3.423 -12.066 9.463 1.00 98.44 81 ARG A CA 1
ATOM 613 C C . ARG A 1 81 ? -4.143 -10.919 10.176 1.00 98.44 81 ARG A C 1
ATOM 615 O O . ARG A 1 81 ? -5.021 -11.190 10.988 1.00 98.44 81 ARG A O 1
ATOM 622 N N . LEU A 1 82 ? -3.765 -9.669 9.904 1.00 98.19 82 LEU A N 1
ATOM 623 C CA . LEU A 1 82 ? -4.338 -8.490 10.561 1.00 98.19 82 LEU A CA 1
ATOM 624 C C . LEU A 1 82 ? -5.604 -7.975 9.866 1.00 98.19 82 LEU A C 1
ATOM 626 O O 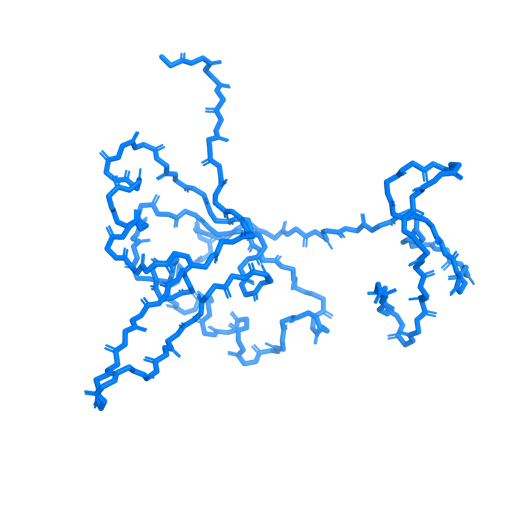. LEU A 1 82 ? -6.545 -7.577 10.543 1.00 98.19 82 LEU A O 1
ATOM 630 N N . LYS A 1 83 ? -5.648 -7.999 8.530 1.00 98.12 83 LYS A N 1
ATOM 631 C CA . LYS A 1 83 ? -6.775 -7.472 7.743 1.00 98.12 83 LYS A CA 1
ATOM 632 C C . LYS A 1 83 ? -7.813 -8.529 7.383 1.00 98.12 83 LYS A C 1
ATOM 634 O O . LYS A 1 83 ? -9.002 -8.228 7.331 1.00 98.12 83 LYS A O 1
ATOM 639 N N . GLY A 1 84 ? -7.371 -9.759 7.138 1.00 98.06 84 GLY A N 1
ATOM 640 C CA . GLY A 1 84 ? -8.189 -10.804 6.533 1.00 98.06 84 GLY A CA 1
ATOM 641 C C . GLY A 1 84 ? -8.419 -10.592 5.033 1.00 98.06 84 GLY A C 1
ATOM 642 O O . GLY A 1 84 ? -8.191 -9.514 4.485 1.00 98.06 84 GLY A O 1
ATOM 643 N N . ALA A 1 85 ? -8.888 -11.647 4.362 1.00 97.50 85 ALA A N 1
ATOM 644 C CA . ALA A 1 85 ? -9.109 -11.654 2.914 1.00 97.50 85 ALA A CA 1
ATOM 645 C C . ALA A 1 85 ? -10.137 -10.604 2.452 1.00 97.50 85 ALA A C 1
ATOM 647 O O . ALA A 1 85 ? -9.957 -9.991 1.409 1.00 97.50 85 ALA A O 1
ATOM 648 N N . GLU A 1 86 ? -11.176 -10.359 3.254 1.00 98.12 86 GLU A N 1
ATOM 649 C CA . GLU A 1 86 ? -12.279 -9.439 2.923 1.00 98.12 86 GLU A CA 1
ATOM 650 C C . GLU A 1 86 ? -11.862 -7.961 2.881 1.00 98.12 86 GLU A C 1
ATOM 652 O O . GLU A 1 86 ? -12.613 -7.120 2.397 1.00 98.12 86 GLU A O 1
ATOM 657 N N . ARG A 1 87 ? -10.685 -7.630 3.426 1.00 98.25 87 ARG A N 1
ATOM 658 C CA . ARG A 1 87 ? -10.170 -6.256 3.553 1.00 98.25 87 ARG A CA 1
ATOM 659 C C . ARG A 1 87 ? -8.897 -6.025 2.748 1.00 98.25 87 ARG A C 1
ATOM 661 O O . ARG A 1 87 ? -8.239 -5.000 2.924 1.00 98.25 87 ARG A O 1
ATOM 668 N N . ILE A 1 88 ? -8.530 -6.985 1.901 1.00 98.62 88 ILE A N 1
ATOM 669 C CA . ILE A 1 88 ? -7.352 -6.919 1.042 1.00 98.62 88 ILE A CA 1
ATOM 670 C C . ILE A 1 88 ? -7.793 -6.971 -0.417 1.00 98.62 88 ILE A C 1
ATOM 672 O O . ILE A 1 88 ? -8.403 -7.941 -0.862 1.00 98.62 88 ILE A O 1
ATOM 676 N N . ALA A 1 89 ? -7.397 -5.957 -1.179 1.00 98.50 89 ALA A N 1
ATOM 677 C CA . ALA A 1 89 ? -7.451 -5.962 -2.631 1.00 98.50 89 ALA A CA 1
ATOM 678 C C . ALA A 1 89 ? -6.050 -6.249 -3.189 1.00 98.50 89 ALA A C 1
ATOM 680 O O . ALA A 1 89 ? -5.102 -5.511 -2.932 1.00 98.50 89 ALA A O 1
ATOM 681 N N . LEU A 1 90 ? -5.893 -7.323 -3.962 1.00 98.44 90 LEU A N 1
ATOM 682 C CA . LEU A 1 90 ? -4.637 -7.559 -4.675 1.00 98.44 90 LEU A CA 1
ATOM 683 C C . LEU A 1 90 ? -4.562 -6.650 -5.901 1.00 98.44 90 LEU A C 1
ATOM 685 O O . LEU A 1 90 ? -5.498 -6.605 -6.701 1.00 98.44 90 LEU A O 1
ATOM 689 N N . ILE A 1 91 ? -3.432 -5.970 -6.061 1.00 98.44 91 ILE A N 1
ATOM 690 C CA . ILE A 1 91 ? -3.141 -5.118 -7.214 1.00 98.44 91 ILE A CA 1
ATOM 691 C C . ILE A 1 91 ? -1.799 -5.510 -7.830 1.00 98.44 91 ILE A C 1
ATOM 693 O O . ILE A 1 91 ? -0.961 -6.140 -7.186 1.00 98.44 91 ILE A O 1
ATOM 697 N N . THR A 1 92 ? -1.590 -5.135 -9.090 1.00 96.00 92 THR A N 1
ATOM 698 C CA . THR A 1 92 ? -0.300 -5.349 -9.759 1.00 96.00 92 THR A CA 1
ATOM 699 C C . THR A 1 92 ? 0.637 -4.159 -9.611 1.00 96.00 92 THR A C 1
ATOM 701 O O . THR A 1 92 ? 1.845 -4.354 -9.628 1.00 96.00 92 THR A O 1
ATOM 704 N N . ASP A 1 93 ? 0.077 -2.945 -9.546 1.00 95.12 93 ASP A N 1
ATOM 705 C CA . ASP A 1 93 ? 0.797 -1.676 -9.742 1.00 95.12 93 ASP A CA 1
ATOM 706 C C . ASP A 1 93 ? 1.753 -1.714 -10.957 1.00 95.12 93 ASP A C 1
ATOM 708 O O . ASP A 1 93 ? 2.861 -1.179 -10.967 1.00 95.12 93 ASP A O 1
ATOM 712 N N . ALA A 1 94 ? 1.334 -2.439 -12.001 1.00 93.94 94 ALA A N 1
ATOM 713 C CA . ALA A 1 94 ? 2.181 -2.751 -13.138 1.00 93.94 94 ALA A CA 1
ATOM 714 C C . ALA A 1 94 ? 2.463 -1.514 -14.001 1.00 93.94 94 ALA A C 1
ATOM 716 O O . ALA A 1 94 ? 1.573 -0.739 -14.354 1.00 93.94 94 ALA A O 1
ATOM 717 N N . MET A 1 95 ? 3.715 -1.392 -14.434 1.00 92.75 95 MET A N 1
ATOM 718 C CA . MET A 1 95 ? 4.164 -0.332 -15.334 1.00 92.75 95 MET A CA 1
ATOM 719 C C . MET A 1 95 ? 4.156 -0.791 -16.798 1.00 92.75 95 MET A C 1
ATOM 721 O O . MET A 1 95 ? 3.993 -1.969 -17.107 1.00 92.75 95 MET A O 1
ATOM 725 N N . ARG A 1 96 ? 4.410 0.142 -17.726 1.00 94.19 96 ARG A N 1
ATOM 726 C CA . ARG A 1 96 ? 4.390 -0.081 -19.188 1.00 94.19 96 ARG A CA 1
ATOM 727 C C . ARG A 1 96 ? 5.227 -1.276 -19.675 1.00 94.19 96 ARG A C 1
ATOM 729 O O . ARG A 1 96 ? 4.911 -1.830 -20.719 1.00 94.19 96 ARG A O 1
ATOM 736 N N . ALA A 1 97 ? 6.290 -1.642 -18.958 1.00 94.38 97 ALA A N 1
ATOM 737 C CA . ALA A 1 97 ? 7.169 -2.756 -19.324 1.00 94.38 97 ALA A CA 1
ATOM 738 C C . ALA A 1 97 ? 6.652 -4.138 -18.879 1.00 94.38 97 ALA A C 1
ATOM 740 O O . ALA A 1 97 ? 7.242 -5.152 -19.252 1.00 94.38 97 ALA A O 1
ATOM 741 N N . ALA A 1 98 ? 5.572 -4.206 -18.094 1.00 94.00 98 ALA A N 1
ATOM 742 C CA . ALA A 1 98 ? 5.018 -5.471 -17.628 1.00 94.00 98 ALA A CA 1
ATOM 743 C C . ALA A 1 98 ? 4.624 -6.376 -18.809 1.00 94.00 98 ALA A C 1
ATOM 745 O O . ALA A 1 98 ? 3.953 -5.941 -19.744 1.00 94.00 98 ALA A O 1
ATOM 746 N N . GLY A 1 99 ? 5.054 -7.640 -18.763 1.00 92.88 99 GLY A N 1
ATOM 747 C CA . GLY A 1 99 ? 4.811 -8.611 -19.836 1.00 92.88 99 GLY A CA 1
ATOM 748 C C . GLY A 1 99 ? 5.672 -8.417 -21.091 1.00 92.88 99 GLY A C 1
ATOM 749 O O . GLY A 1 99 ? 5.342 -8.974 -22.134 1.00 92.88 99 GLY A O 1
ATOM 750 N N . THR A 1 100 ? 6.757 -7.640 -21.013 1.00 94.25 100 THR A N 1
ATOM 751 C CA . THR A 1 100 ? 7.700 -7.414 -22.124 1.00 94.25 100 THR A CA 1
ATOM 752 C C . THR A 1 100 ? 9.127 -7.821 -21.745 1.00 94.25 100 THR A C 1
ATOM 754 O O . THR A 1 100 ? 9.424 -8.019 -20.570 1.00 94.25 100 THR A O 1
ATOM 757 N N . GLU A 1 101 ? 10.025 -7.902 -22.731 1.00 93.88 101 GLU A N 1
ATOM 758 C CA . GLU A 1 101 ? 11.468 -8.128 -22.517 1.00 93.88 101 GLU A CA 1
ATOM 759 C C . GLU A 1 101 ? 12.270 -6.814 -22.403 1.00 93.88 101 GLU A C 1
ATOM 761 O O . GLU A 1 101 ? 13.500 -6.816 -22.444 1.00 93.88 101 GLU A O 1
ATOM 766 N N . HIS A 1 102 ? 11.594 -5.664 -22.298 1.00 95.12 102 HIS A N 1
ATOM 767 C CA . HIS A 1 102 ? 12.273 -4.377 -22.189 1.00 95.12 102 HIS A CA 1
ATOM 768 C C . HIS A 1 102 ? 13.003 -4.241 -20.850 1.00 95.12 102 HIS A C 1
ATOM 770 O O . HIS A 1 102 ? 12.428 -4.454 -19.786 1.00 95.12 102 HIS A O 1
ATOM 776 N N . THR A 1 103 ? 14.258 -3.798 -20.912 1.00 95.19 103 THR A N 1
ATOM 777 C CA . THR A 1 103 ? 15.086 -3.483 -19.737 1.00 95.19 103 THR A CA 1
ATOM 778 C C . THR A 1 103 ? 15.040 -2.004 -19.353 1.00 95.19 103 THR A C 1
ATOM 780 O O . THR A 1 103 ? 15.557 -1.616 -18.309 1.00 95.19 103 THR A O 1
ATOM 783 N N . THR A 1 104 ? 14.405 -1.163 -20.173 1.00 95.50 104 THR A N 1
ATOM 784 C CA . THR A 1 104 ? 14.187 0.261 -19.900 1.00 95.50 104 THR A CA 1
ATOM 785 C C . THR A 1 104 ? 12.765 0.680 -20.259 1.00 95.50 104 THR A C 1
ATOM 787 O O . THR A 1 104 ? 12.123 0.099 -21.136 1.00 95.50 104 THR A O 1
ATOM 790 N N . SER A 1 105 ? 12.243 1.688 -19.562 1.00 95.44 105 SER A N 1
ATOM 791 C CA . SER A 1 105 ? 10.906 2.242 -19.789 1.00 95.44 105 SER A CA 1
ATOM 792 C C . SER A 1 105 ? 10.819 3.702 -19.327 1.00 95.44 105 SER A C 1
ATOM 794 O O . SER A 1 105 ? 11.804 4.290 -18.886 1.00 95.44 105 SER A O 1
ATOM 796 N N . ARG A 1 106 ? 9.629 4.299 -19.443 1.00 95.50 106 ARG A N 1
ATOM 797 C CA . ARG A 1 106 ? 9.307 5.645 -18.951 1.00 95.50 106 ARG A CA 1
ATOM 798 C C . ARG A 1 106 ? 8.069 5.600 -18.060 1.00 95.50 106 ARG A C 1
ATOM 800 O O . ARG A 1 106 ? 7.019 5.111 -18.498 1.00 95.50 106 ARG A O 1
ATOM 807 N N . LEU A 1 107 ? 8.169 6.160 -16.854 1.00 95.31 107 LEU A N 1
ATOM 808 C CA . LEU A 1 107 ? 7.029 6.402 -15.968 1.00 95.31 107 LEU A CA 1
ATOM 809 C C . LEU A 1 107 ? 6.457 7.804 -16.206 1.00 95.31 107 LEU A C 1
ATOM 811 O O . LEU A 1 107 ? 7.174 8.804 -16.187 1.00 95.31 107 LEU A O 1
ATOM 815 N N . GLY A 1 108 ? 5.142 7.873 -16.407 1.00 94.12 108 GLY A N 1
ATOM 816 C CA . GLY A 1 108 ? 4.445 9.108 -16.746 1.00 94.12 108 GLY A CA 1
ATOM 817 C C . GLY A 1 108 ? 4.543 9.429 -18.238 1.00 94.12 108 GLY A C 1
ATOM 818 O O . GLY A 1 108 ? 4.268 8.580 -19.091 1.00 94.12 108 GLY A O 1
ATOM 819 N N . SER A 1 109 ? 4.880 10.678 -18.553 1.00 95.31 109 SER A N 1
ATOM 820 C CA . SER A 1 109 ? 4.951 11.180 -19.928 1.00 95.31 109 SER A CA 1
ATOM 821 C C . SER A 1 109 ? 6.000 10.448 -20.773 1.00 95.31 109 SER A C 1
ATOM 823 O O . SER A 1 109 ? 7.093 10.139 -20.309 1.00 95.31 109 SER A O 1
ATOM 825 N N . LEU A 1 110 ? 5.699 10.228 -22.054 1.00 91.50 110 LEU A N 1
ATOM 826 C CA . LEU A 1 110 ? 6.638 9.606 -22.994 1.00 91.50 110 LEU A CA 1
ATOM 827 C C . LEU A 1 110 ? 7.811 10.519 -23.373 1.00 91.50 110 LEU A C 1
ATOM 829 O O . LEU A 1 110 ? 8.853 10.024 -23.789 1.00 91.50 110 LEU A O 1
ATOM 833 N N . THR A 1 111 ? 7.644 11.837 -23.254 1.00 93.94 111 THR A N 1
ATOM 834 C CA . THR A 1 111 ? 8.644 12.820 -23.700 1.00 93.94 111 THR A CA 1
ATOM 835 C C . THR A 1 111 ? 9.495 13.374 -22.562 1.00 93.94 111 THR A C 1
ATOM 837 O O . THR A 1 111 ? 10.634 13.763 -22.796 1.00 93.94 111 THR A O 1
ATOM 840 N N . ASN A 1 112 ? 8.958 13.423 -21.341 1.00 94.62 112 ASN A N 1
ATOM 841 C CA . ASN A 1 112 ? 9.623 13.997 -20.166 1.00 94.62 112 ASN A CA 1
ATOM 842 C C . ASN A 1 112 ? 9.299 13.256 -18.855 1.00 94.62 112 ASN A C 1
ATOM 844 O O . ASN A 1 112 ? 9.393 13.839 -17.777 1.00 94.62 112 ASN A O 1
ATOM 848 N N . GLY A 1 113 ? 8.868 11.995 -18.941 1.00 94.25 113 GLY A N 1
ATOM 849 C CA . GLY A 1 113 ? 8.669 11.134 -17.776 1.00 94.25 113 GLY A CA 1
ATOM 850 C C . GLY A 1 113 ? 9.983 10.657 -17.164 1.00 94.25 113 GLY A C 1
ATOM 851 O O . GLY A 1 113 ? 11.061 10.867 -17.721 1.00 94.25 113 GLY A O 1
ATOM 852 N N . LEU A 1 114 ? 9.886 9.977 -16.027 1.00 95.94 114 LEU A N 1
ATOM 853 C CA . LEU A 1 114 ? 11.044 9.408 -15.340 1.00 95.94 114 LEU A CA 1
ATOM 854 C C . LEU A 1 114 ? 11.563 8.197 -16.111 1.00 95.94 114 LEU A C 1
ATOM 856 O O . LEU A 1 114 ? 10.768 7.393 -16.603 1.00 95.94 114 LEU A O 1
ATOM 860 N N . ASP A 1 115 ? 12.882 8.089 -16.233 1.00 95.44 115 ASP A N 1
ATOM 861 C CA . ASP A 1 115 ? 13.519 6.879 -16.743 1.00 95.44 115 ASP A CA 1
ATOM 862 C C . ASP A 1 115 ? 13.328 5.740 -15.741 1.00 95.44 115 ASP A C 1
ATOM 864 O O . ASP A 1 115 ? 13.394 5.941 -14.534 1.00 95.44 115 ASP A O 1
ATOM 868 N N . VAL A 1 116 ? 13.041 4.551 -16.259 1.00 96.12 116 VAL A N 1
ATOM 869 C CA . VAL A 1 116 ? 12.805 3.344 -15.466 1.00 96.12 116 VAL A CA 1
ATOM 870 C C . VAL A 1 116 ? 13.747 2.273 -15.971 1.00 96.12 116 VAL A C 1
ATOM 872 O O . VAL A 1 116 ? 13.797 2.023 -17.178 1.00 96.12 116 VAL A O 1
ATOM 875 N N . ILE A 1 117 ? 14.447 1.611 -15.060 1.00 95.81 117 ILE A N 1
ATOM 876 C CA . ILE A 1 117 ? 15.300 0.463 -15.364 1.00 95.81 117 ILE A CA 1
ATOM 877 C C . ILE A 1 117 ? 14.598 -0.793 -14.849 1.00 95.81 117 ILE A C 1
ATOM 879 O O . ILE A 1 117 ? 14.121 -0.814 -13.718 1.00 95.81 117 ILE A O 1
ATOM 883 N N . ILE A 1 118 ? 14.507 -1.833 -15.675 1.00 95.12 118 ILE A N 1
ATOM 884 C CA . ILE A 1 118 ? 13.938 -3.124 -15.289 1.00 95.12 118 ILE A CA 1
ATOM 885 C C . ILE A 1 118 ? 15.082 -4.112 -15.097 1.00 95.12 118 ILE A C 1
ATOM 887 O O . ILE A 1 118 ? 15.772 -4.478 -16.048 1.00 95.12 118 ILE A O 1
ATOM 891 N N . GLU A 1 119 ? 15.256 -4.560 -13.860 1.00 92.50 119 GLU A N 1
ATOM 892 C CA . GLU A 1 119 ? 16.286 -5.512 -13.454 1.00 92.50 119 GLU A CA 1
ATOM 893 C C . GLU A 1 119 ? 15.671 -6.551 -12.525 1.00 92.50 119 GLU A C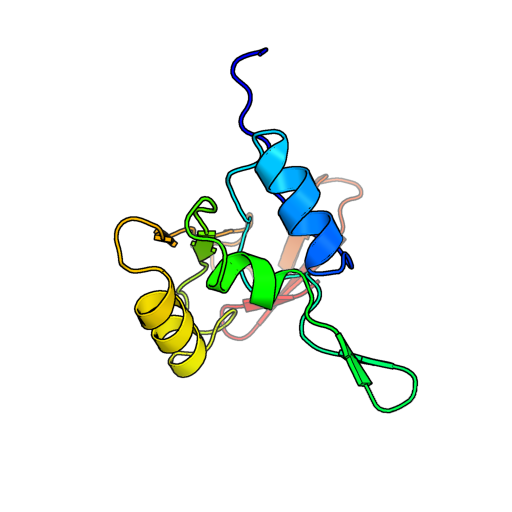 1
ATOM 895 O O . GLU A 1 119 ? 14.917 -6.203 -11.620 1.00 92.50 119 GLU A O 1
ATOM 900 N N . GLU A 1 120 ? 16.005 -7.825 -12.738 1.00 89.00 120 GLU A N 1
ATOM 901 C CA . GLU A 1 120 ? 15.553 -8.932 -11.877 1.00 89.00 120 GLU A CA 1
ATOM 902 C C . GLU A 1 120 ? 14.019 -9.000 -11.734 1.00 89.00 120 GLU A C 1
ATOM 904 O O . GLU A 1 120 ? 13.486 -9.387 -10.699 1.00 89.00 120 GLU A O 1
ATOM 909 N N . GLY A 1 121 ? 13.297 -8.608 -12.790 1.00 84.12 121 GLY A N 1
ATOM 910 C CA . GLY A 1 121 ? 11.833 -8.581 -12.804 1.00 84.12 121 GLY A CA 1
ATOM 911 C C . GLY A 1 121 ? 11.207 -7.403 -12.049 1.00 84.12 121 GLY A C 1
ATOM 912 O O . GLY A 1 121 ? 9.986 -7.356 -11.939 1.00 84.12 121 GLY A O 1
ATOM 913 N N . VAL A 1 122 ? 12.007 -6.444 -11.570 1.00 88.62 122 VAL A N 1
ATOM 914 C CA . VAL A 1 122 ? 11.549 -5.275 -10.807 1.00 88.62 122 VAL A CA 1
ATOM 915 C C . VAL A 1 122 ? 11.853 -3.989 -11.566 1.00 88.62 122 VAL A C 1
ATOM 917 O O . VAL A 1 122 ? 12.962 -3.786 -12.063 1.00 88.62 122 VAL A O 1
ATOM 920 N N . ALA A 1 123 ? 10.864 -3.100 -11.636 1.00 91.12 123 ALA A N 1
ATOM 921 C CA . ALA A 1 123 ? 11.040 -1.755 -12.159 1.00 91.12 123 ALA A CA 1
ATOM 922 C C . ALA A 1 123 ? 11.626 -0.833 -11.079 1.00 91.12 123 ALA A C 1
ATOM 924 O O . ALA A 1 123 ? 11.089 -0.725 -9.979 1.00 91.12 123 ALA A O 1
ATOM 925 N N . LYS A 1 124 ? 12.731 -0.165 -11.406 1.00 88.19 124 LYS A N 1
ATOM 926 C CA . LYS A 1 124 ? 13.484 0.735 -10.530 1.00 88.19 124 LYS A CA 1
ATOM 927 C C . LYS A 1 124 ? 13.454 2.147 -11.124 1.00 88.19 124 LYS A C 1
ATOM 929 O O . LYS A 1 124 ? 13.673 2.307 -12.328 1.00 88.19 124 LYS A O 1
ATOM 934 N N . LEU A 1 125 ? 13.139 3.131 -10.280 1.00 83.50 125 LEU A N 1
ATOM 935 C CA . LEU A 1 125 ? 13.094 4.568 -10.590 1.00 83.50 125 LEU A CA 1
ATOM 936 C C . LEU A 1 125 ? 14.397 5.266 -10.195 1.00 83.50 125 LEU A C 1
ATOM 938 O O . LEU A 1 125 ? 15.022 4.808 -9.211 1.00 83.50 125 LEU A O 1
#

Secondary structure (DSSP, 8-state):
--S---EE-S---BHHHHHHHHTTT--EESSTTTT----EEETTEEE-BHHHHHHH-TT-EEEEE-SSSSS-HHHHHHHHHHH-GGGEEEE----TTTTS--SEEEES-TTTSEEEEEETTEEE-

Radius of gyration: 16.37 Å; chains: 1; bounding box: 37×27×47 Å

Sequence (125 aa):
AHNVLPALAHSDAYYEEVEKATGRGMSLITHLYSGMSGVRRINARRHPGVIEAALLLNELDVELIADGMHVPGPMLEMAFRLKGAERIALITDAMRAAGTEHTTSRLGSLTNGLDVIIEEGVAKL